Protein AF-A0A7X4H4K4-F1 (afdb_monomer_lite)

Secondary structure (DSSP, 8-state):
-HHHHHHHHHHHHHHHHHHHIIIIIHHHHHHHHHHHHHHHHHT-TT--HHHHHHHHHHHHHHHHHHHHHHHHHHHHHH-

Organism: NCBI:txid2692170

Sequence (79 aa):
MYLLTYLLILLSYPLIFLMITPFILGPVTIYLGFRAWRNKLRNQPGASGLGKLWAANAMLIATASMIFQIYFINTQYRA

Radius of gyration: 18.95 Å; chains: 1; bounding box: 38×14×63 Å

pLDDT: mean 75.19, std 7.49, range [48.88, 88.0]

Foldseek 3Di:
DVVVVVVVVVVVVVVVVLVCCLVPVLVVQQVVLVVQLVVQCVVCVPDDPVSNVVSCVSNVVSVVVNVVSVVVSVVVVVD

Structure (mmCIF, N/CA/C/O backbone):
data_AF-A0A7X4H4K4-F1
#
_entry.id   AF-A0A7X4H4K4-F1
#
loop_
_atom_site.group_PDB
_atom_site.id
_atom_site.type_symbol
_atom_site.label_atom_id
_atom_site.label_alt_id
_atom_site.label_comp_id
_atom_site.label_asym_id
_atom_site.label_entity_id
_atom_site.label_seq_id
_atom_site.pdbx_PDB_ins_code
_atom_site.Cartn_x
_atom_site.Cartn_y
_atom_site.Cartn_z
_atom_site.occupancy
_atom_site.B_iso_or_equiv
_atom_site.auth_seq_id
_atom_site.auth_comp_id
_atom_site.auth_asym_id
_atom_site.auth_atom_id
_atom_site.pdbx_PDB_model_num
ATOM 1 N N . MET A 1 1 ? 12.313 -5.801 -37.932 1.00 63.50 1 MET A N 1
ATOM 2 C CA . MET A 1 1 ? 11.211 -4.985 -37.372 1.00 63.50 1 MET A CA 1
ATOM 3 C C . MET A 1 1 ? 10.520 -5.660 -36.191 1.00 63.50 1 MET A C 1
ATOM 5 O O . MET A 1 1 ? 10.467 -5.036 -35.146 1.00 63.50 1 MET A O 1
ATOM 9 N N . TYR A 1 2 ? 10.104 -6.929 -36.287 1.00 81.12 2 TYR A N 1
ATOM 10 C CA . TYR A 1 2 ? 9.420 -7.636 -35.187 1.00 81.12 2 TYR A CA 1
ATOM 11 C C . TYR A 1 2 ? 10.204 -7.728 -33.865 1.00 81.12 2 TYR A C 1
ATOM 13 O O . TYR A 1 2 ? 9.622 -7.547 -32.804 1.00 81.12 2 TYR A O 1
ATOM 21 N N . LEU A 1 3 ? 11.526 -7.944 -33.911 1.00 87.69 3 LEU A N 1
ATOM 22 C CA . LEU A 1 3 ? 12.367 -8.019 -32.705 1.00 87.69 3 LEU A CA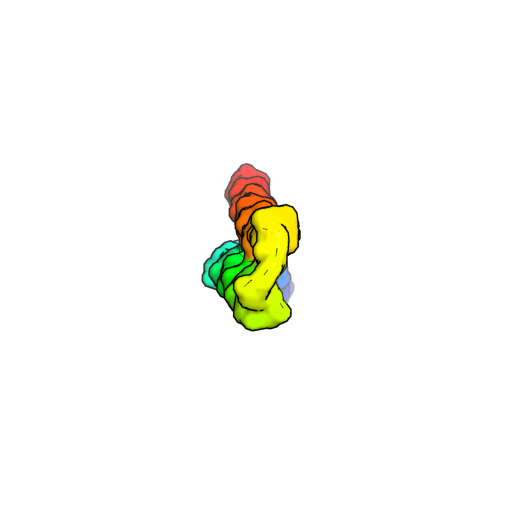 1
ATOM 23 C C . LEU A 1 3 ? 12.315 -6.728 -31.870 1.00 87.69 3 LEU A C 1
ATOM 25 O O . LEU A 1 3 ? 12.167 -6.782 -30.655 1.00 87.69 3 LEU A O 1
ATOM 29 N N . LEU A 1 4 ? 12.392 -5.569 -32.531 1.00 86.94 4 LEU A N 1
ATOM 30 C CA . LEU A 1 4 ? 12.298 -4.264 -31.877 1.00 86.94 4 LEU A CA 1
ATOM 31 C C . LEU A 1 4 ? 10.924 -4.089 -31.216 1.00 86.94 4 LEU A C 1
ATOM 33 O O . LEU A 1 4 ? 10.838 -3.629 -30.083 1.00 86.94 4 LEU A O 1
ATOM 37 N N . THR A 1 5 ? 9.857 -4.508 -31.898 1.00 87.06 5 THR A N 1
ATOM 38 C CA . THR A 1 5 ? 8.492 -4.469 -31.363 1.00 87.06 5 THR A CA 1
ATOM 39 C C . THR A 1 5 ? 8.353 -5.341 -30.116 1.00 87.06 5 THR A C 1
ATOM 41 O O . THR A 1 5 ? 7.818 -4.875 -29.114 1.00 87.06 5 THR A O 1
ATOM 44 N N . TYR A 1 6 ? 8.882 -6.569 -30.131 1.00 88.00 6 TYR A N 1
ATOM 45 C CA . TYR A 1 6 ? 8.857 -7.444 -28.956 1.00 88.00 6 TYR A CA 1
ATOM 46 C C . TYR A 1 6 ? 9.655 -6.872 -27.785 1.00 88.00 6 TYR A C 1
ATOM 48 O O . TYR A 1 6 ? 9.176 -6.922 -26.656 1.00 88.00 6 TYR A O 1
ATOM 56 N N . LEU A 1 7 ? 10.821 -6.273 -28.041 1.00 85.19 7 LEU A N 1
ATOM 57 C CA . LEU A 1 7 ? 11.610 -5.609 -27.001 1.00 85.19 7 LEU A CA 1
ATOM 58 C C . LEU A 1 7 ? 10.859 -4.421 -26.388 1.00 85.19 7 LEU A C 1
ATOM 60 O O . LEU A 1 7 ? 10.819 -4.299 -25.169 1.00 85.19 7 LEU A O 1
ATOM 64 N N . LEU A 1 8 ? 10.201 -3.591 -27.202 1.00 86.06 8 LEU A N 1
ATOM 65 C CA . LEU A 1 8 ? 9.393 -2.466 -26.715 1.00 86.06 8 LEU A CA 1
ATOM 66 C C . LEU A 1 8 ? 8.178 -2.927 -25.895 1.00 86.06 8 LEU A C 1
ATOM 68 O O . LEU A 1 8 ? 7.849 -2.314 -24.879 1.00 86.06 8 LEU A O 1
ATOM 72 N N . ILE A 1 9 ? 7.528 -4.024 -26.293 1.00 85.75 9 ILE A N 1
ATOM 73 C CA . ILE A 1 9 ? 6.428 -4.629 -25.524 1.00 85.75 9 ILE A CA 1
ATOM 74 C C . ILE A 1 9 ? 6.943 -5.164 -24.181 1.00 85.75 9 ILE A C 1
ATOM 76 O O . ILE A 1 9 ? 6.327 -4.936 -23.141 1.00 85.75 9 ILE A O 1
ATOM 80 N N . LEU A 1 10 ? 8.103 -5.824 -24.178 1.00 85.38 10 LEU A N 1
ATOM 81 C CA . LEU A 1 10 ? 8.696 -6.352 -22.951 1.00 85.38 10 LEU A CA 1
ATOM 82 C C . LEU A 1 10 ? 9.078 -5.234 -21.971 1.00 85.38 10 LEU A C 1
ATOM 84 O O . LEU A 1 10 ? 8.923 -5.392 -20.765 1.00 85.38 10 LEU A O 1
ATOM 88 N N . LEU A 1 11 ? 9.561 -4.104 -22.494 1.00 83.94 11 LEU A N 1
ATOM 89 C CA . LEU A 1 11 ? 10.044 -2.966 -21.709 1.00 83.94 11 LEU A CA 1
ATOM 90 C C . LEU A 1 11 ? 8.900 -2.068 -21.209 1.00 83.94 11 LEU A C 1
ATOM 92 O O . LEU A 1 11 ? 8.994 -1.473 -20.139 1.00 83.94 11 LEU A O 1
ATOM 96 N N . SER A 1 12 ? 7.785 -2.012 -21.940 1.00 82.31 12 SER A N 1
ATOM 97 C CA . SER A 1 12 ? 6.592 -1.260 -21.528 1.00 82.31 12 SER A CA 1
ATOM 98 C C . SER A 1 12 ? 5.845 -1.915 -20.366 1.00 82.31 12 SER A C 1
ATOM 100 O O . SER A 1 12 ? 5.295 -1.205 -19.528 1.00 82.31 12 SER A O 1
ATOM 102 N N . TYR A 1 13 ? 5.870 -3.243 -20.248 1.00 79.31 13 TYR A N 1
ATOM 103 C CA . TYR A 1 13 ? 5.195 -3.962 -19.164 1.00 79.31 13 TYR A CA 1
ATOM 104 C C . TYR A 1 13 ? 5.655 -3.553 -17.742 1.00 79.31 13 TYR A C 1
ATOM 106 O O . TYR A 1 13 ? 4.803 -3.173 -16.932 1.00 79.31 13 TYR A O 1
ATOM 114 N N . PRO A 1 14 ? 6.964 -3.546 -17.405 1.00 79.31 14 PRO A N 1
ATOM 115 C CA . PRO A 1 14 ? 7.433 -3.095 -16.094 1.00 79.31 14 PRO A CA 1
ATOM 116 C C . PRO A 1 14 ? 7.208 -1.594 -15.871 1.00 79.31 14 PRO A C 1
ATOM 118 O O . PRO A 1 14 ? 6.894 -1.195 -14.753 1.00 79.31 14 PRO A O 1
ATOM 121 N N . LEU A 1 15 ? 7.291 -0.763 -16.916 1.00 77.75 15 LEU A N 1
ATOM 122 C CA . LEU A 1 15 ? 7.006 0.674 -16.815 1.00 77.75 15 LEU A CA 1
ATOM 123 C C . LEU A 1 15 ? 5.538 0.940 -16.461 1.00 77.75 15 LEU A C 1
ATOM 125 O O . LEU A 1 15 ? 5.247 1.712 -15.549 1.00 77.75 15 LEU A O 1
ATOM 129 N N . ILE A 1 16 ? 4.611 0.254 -17.131 1.00 79.88 16 ILE A N 1
ATOM 130 C CA . ILE A 1 16 ? 3.177 0.336 -16.835 1.00 79.88 16 ILE A CA 1
ATOM 131 C C . ILE A 1 16 ? 2.906 -0.149 -15.406 1.00 79.88 16 ILE A C 1
ATOM 133 O O . ILE A 1 16 ? 2.159 0.496 -14.672 1.00 79.88 16 ILE A O 1
ATOM 137 N N . PHE A 1 17 ? 3.549 -1.237 -14.974 1.00 77.25 17 PHE A N 1
ATOM 138 C CA . PHE A 1 17 ? 3.430 -1.733 -13.603 1.00 77.25 17 PHE A CA 1
ATOM 139 C C . PHE A 1 17 ? 3.937 -0.717 -12.564 1.00 77.25 17 PHE A C 1
ATOM 141 O O . PHE A 1 17 ? 3.258 -0.468 -11.564 1.00 77.25 17 PHE A O 1
ATOM 148 N N . LEU A 1 18 ? 5.084 -0.078 -12.816 1.00 72.94 18 LEU A N 1
ATOM 149 C CA . LEU A 1 18 ? 5.652 0.964 -11.954 1.00 72.94 18 LEU A CA 1
ATOM 150 C C . LEU A 1 18 ? 4.790 2.230 -11.901 1.00 72.94 18 LEU A C 1
ATOM 152 O O . LEU A 1 18 ? 4.768 2.887 -10.865 1.00 72.94 18 LEU A O 1
ATOM 156 N N . MET A 1 19 ? 4.051 2.558 -12.965 1.00 73.31 19 MET A N 1
ATOM 157 C CA . MET A 1 19 ? 3.082 3.659 -12.950 1.00 73.31 19 MET A CA 1
ATOM 158 C C . MET A 1 19 ? 1.779 3.269 -12.240 1.00 73.31 19 MET A C 1
ATOM 160 O O . MET A 1 19 ? 1.246 4.040 -11.452 1.00 73.31 19 MET A O 1
ATOM 164 N N . ILE A 1 20 ? 1.252 2.066 -12.458 1.00 74.31 20 ILE A N 1
ATOM 165 C CA . ILE A 1 20 ? -0.029 1.645 -11.868 1.00 74.31 20 ILE A CA 1
ATOM 166 C C . ILE A 1 20 ? 0.083 1.437 -10.355 1.00 74.31 20 ILE A C 1
ATOM 168 O O . ILE A 1 20 ? -0.821 1.808 -9.606 1.00 74.31 20 ILE A O 1
ATOM 172 N N . THR A 1 21 ? 1.191 0.870 -9.887 1.00 71.75 21 THR A N 1
ATOM 173 C CA . THR A 1 21 ? 1.390 0.534 -8.470 1.00 71.75 21 THR A CA 1
ATOM 174 C C . THR A 1 21 ? 1.208 1.734 -7.516 1.00 71.75 21 THR A C 1
ATOM 176 O O . THR A 1 21 ? 0.352 1.660 -6.638 1.00 71.75 21 THR A O 1
ATOM 179 N N . PRO A 1 22 ? 1.891 2.882 -7.672 1.00 67.38 22 PRO A N 1
ATOM 180 C CA . PRO A 1 22 ? 1.737 4.010 -6.751 1.00 67.38 22 PRO A CA 1
ATOM 181 C C . PRO A 1 22 ? 0.383 4.708 -6.884 1.00 67.38 22 PRO A C 1
ATOM 183 O O . PRO A 1 22 ? -0.192 5.112 -5.875 1.00 67.38 22 PRO A O 1
ATOM 186 N N . PHE A 1 23 ? -0.122 4.868 -8.113 1.00 71.81 23 PHE A N 1
ATOM 187 C CA . PHE A 1 23 ? -1.322 5.664 -8.378 1.00 71.81 23 PHE A CA 1
ATOM 188 C C . PHE A 1 23 ? -2.618 4.889 -8.135 1.00 71.81 23 PHE A C 1
ATOM 190 O O . PHE A 1 23 ? -3.639 5.503 -7.835 1.00 71.81 23 PHE A O 1
ATOM 197 N N . ILE A 1 24 ? -2.588 3.558 -8.233 1.00 75.06 24 ILE A N 1
ATOM 198 C CA . ILE A 1 24 ? -3.761 2.701 -8.029 1.00 75.06 24 ILE A CA 1
ATOM 199 C C . ILE A 1 24 ? -3.612 1.884 -6.747 1.00 75.06 24 ILE A C 1
ATOM 201 O O . ILE A 1 24 ? -4.464 1.989 -5.865 1.00 75.06 24 ILE A O 1
ATOM 205 N N . LEU A 1 25 ? -2.538 1.099 -6.593 1.00 72.44 25 LEU A N 1
ATOM 206 C CA . LEU A 1 25 ? -2.408 0.203 -5.435 1.00 72.44 25 LEU A CA 1
ATOM 207 C C . LEU A 1 25 ? -2.212 0.971 -4.124 1.00 72.44 25 LEU A C 1
ATOM 209 O O . LEU A 1 25 ? -2.809 0.576 -3.126 1.00 72.44 25 LEU A O 1
ATOM 213 N N . GLY A 1 26 ? -1.481 2.089 -4.122 1.00 75.69 26 GLY A N 1
ATOM 214 C CA . GLY A 1 26 ? -1.314 2.942 -2.936 1.00 75.69 26 GLY A CA 1
ATOM 215 C C . GLY A 1 26 ? -2.644 3.455 -2.352 1.00 75.69 26 GLY A C 1
ATOM 216 O O . GLY A 1 26 ? -2.965 3.164 -1.199 1.00 75.69 26 GLY A O 1
ATOM 217 N N . PRO A 1 27 ? -3.472 4.183 -3.124 1.00 78.44 27 PRO A N 1
ATOM 218 C CA . PRO A 1 27 ? -4.784 4.632 -2.657 1.00 78.44 27 PRO A CA 1
ATOM 219 C C . PRO A 1 27 ? -5.729 3.481 -2.296 1.00 78.44 27 PRO A C 1
ATOM 221 O O . PRO A 1 27 ? -6.477 3.580 -1.320 1.00 78.44 27 PRO A O 1
ATOM 224 N N . VAL A 1 28 ? -5.686 2.371 -3.045 1.00 81.50 28 VAL A N 1
ATOM 225 C CA . VAL A 1 28 ? -6.522 1.190 -2.782 1.00 81.50 28 VAL A CA 1
ATOM 226 C C . VAL A 1 28 ? -6.161 0.538 -1.447 1.00 81.50 28 VAL A C 1
ATOM 228 O O . VAL A 1 28 ? -7.067 0.227 -0.671 1.00 81.50 28 VAL A O 1
ATOM 231 N N . THR A 1 29 ? -4.877 0.362 -1.120 1.00 80.88 29 THR A N 1
ATOM 232 C CA . THR A 1 29 ? -4.472 -0.222 0.170 1.00 80.88 29 THR A CA 1
ATOM 233 C C . THR A 1 29 ? -4.847 0.678 1.343 1.00 80.88 29 THR A C 1
ATOM 235 O O . THR A 1 29 ? -5.351 0.168 2.347 1.00 80.88 29 THR A O 1
ATOM 238 N N . ILE A 1 30 ? -4.709 2.003 1.210 1.00 79.62 30 ILE A N 1
ATOM 239 C CA . ILE A 1 30 ? -5.180 2.964 2.223 1.00 79.62 30 ILE A CA 1
ATOM 240 C C . ILE A 1 30 ? -6.694 2.858 2.410 1.00 79.62 30 ILE A C 1
ATOM 242 O O . ILE A 1 30 ? -7.174 2.773 3.543 1.00 79.62 30 ILE A O 1
ATOM 246 N N . TYR A 1 31 ? -7.456 2.832 1.314 1.00 82.00 31 TYR A N 1
ATOM 247 C CA . TYR A 1 31 ? -8.912 2.722 1.368 1.00 82.00 31 TYR A CA 1
ATOM 248 C C . TYR A 1 31 ? -9.360 1.416 2.038 1.00 82.00 31 TYR A C 1
ATOM 250 O O . TYR A 1 31 ? -10.245 1.428 2.899 1.00 82.00 31 TYR A O 1
ATOM 258 N N . LEU A 1 32 ? -8.728 0.290 1.695 1.00 80.88 32 LEU A N 1
ATOM 259 C CA . LEU A 1 32 ? -8.993 -1.004 2.326 1.00 80.88 32 LEU A CA 1
ATOM 260 C C . LEU A 1 32 ? -8.627 -0.990 3.816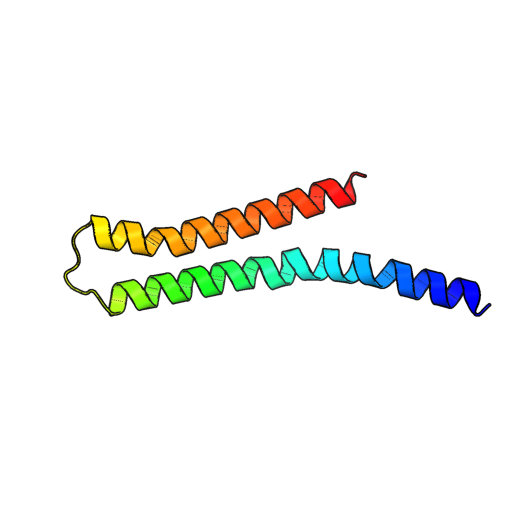 1.00 80.88 32 LEU A C 1
ATOM 262 O O . LEU A 1 32 ? -9.415 -1.472 4.633 1.00 80.88 32 LEU A O 1
ATOM 266 N N . GLY A 1 33 ? -7.497 -0.378 4.182 1.00 79.94 33 GLY A N 1
ATOM 267 C CA . GLY A 1 33 ? -7.095 -0.164 5.574 1.00 79.94 33 GLY A CA 1
ATOM 268 C C . GLY A 1 33 ? -8.116 0.665 6.358 1.00 79.94 33 GLY A C 1
ATOM 269 O O . GLY A 1 33 ? -8.532 0.267 7.449 1.00 79.94 33 GLY A O 1
ATOM 270 N N . PHE A 1 34 ? -8.606 1.765 5.777 1.00 80.75 34 PHE A N 1
ATOM 271 C CA . PHE A 1 34 ? -9.643 2.616 6.370 1.00 80.75 34 PHE A CA 1
ATOM 272 C C . PHE A 1 34 ? -10.975 1.878 6.527 1.00 80.75 34 PHE A C 1
ATOM 274 O O . PHE A 1 34 ? -11.606 1.931 7.587 1.00 80.75 34 PHE A O 1
ATOM 281 N N . ARG A 1 35 ? -11.406 1.149 5.494 1.00 82.06 35 ARG A N 1
ATOM 282 C CA . ARG A 1 35 ? -12.641 0.357 5.532 1.00 82.06 35 ARG A CA 1
ATOM 283 C C . ARG A 1 35 ? -12.568 -0.735 6.600 1.00 82.06 35 ARG A C 1
ATOM 285 O O . ARG A 1 35 ? -13.526 -0.907 7.355 1.00 82.06 35 ARG A O 1
ATOM 292 N N . ALA A 1 36 ? -11.442 -1.440 6.696 1.00 79.94 36 ALA A N 1
ATOM 293 C CA . ALA A 1 36 ? -11.215 -2.463 7.713 1.00 79.94 36 ALA A CA 1
ATOM 294 C C . ALA A 1 36 ? -11.218 -1.872 9.133 1.00 79.94 36 ALA A C 1
ATOM 296 O O . ALA A 1 36 ? -11.857 -2.430 10.028 1.00 79.94 36 ALA A O 1
ATOM 297 N N . TRP A 1 37 ? -10.574 -0.717 9.327 1.00 77.56 37 TRP A N 1
ATOM 298 C CA . TRP A 1 37 ? -10.585 0.017 10.593 1.00 77.56 37 TRP A CA 1
ATOM 299 C C . TRP A 1 37 ? -12.004 0.431 11.004 1.00 77.56 37 TRP A C 1
ATOM 301 O O . TRP A 1 37 ? -12.446 0.129 12.117 1.00 77.56 37 TRP A O 1
ATOM 311 N N . ARG A 1 38 ? -12.766 1.029 10.081 1.00 78.75 38 ARG A N 1
ATOM 312 C CA . ARG A 1 38 ? -14.152 1.456 10.320 1.00 78.75 38 ARG A CA 1
ATOM 313 C C . ARG A 1 38 ? -15.072 0.282 10.661 1.00 78.75 38 ARG A C 1
ATOM 315 O O . ARG A 1 38 ? -15.897 0.399 11.567 1.00 78.75 38 ARG A O 1
ATOM 322 N N . ASN A 1 39 ? -14.925 -0.847 9.968 1.00 79.69 39 ASN A N 1
ATOM 323 C CA . ASN A 1 39 ? -15.704 -2.056 10.244 1.00 79.69 39 ASN A CA 1
ATOM 324 C C . ASN A 1 39 ? -15.374 -2.647 11.624 1.00 79.69 39 ASN A C 1
ATOM 326 O O . ASN A 1 39 ? -16.289 -3.014 12.359 1.00 79.69 39 ASN A O 1
ATOM 330 N N . LYS A 1 40 ? -14.092 -2.685 12.019 1.00 72.69 40 LYS A N 1
ATOM 331 C CA . LYS A 1 40 ? -13.686 -3.149 13.358 1.00 72.69 40 LYS A CA 1
ATOM 332 C C . LYS A 1 40 ? -14.234 -2.261 14.476 1.00 72.69 40 LYS A C 1
ATOM 334 O O . LYS A 1 40 ? -14.723 -2.789 15.469 1.00 72.69 40 LYS A O 1
ATOM 339 N N . LEU A 1 41 ? -14.207 -0.938 14.300 1.00 74.25 41 LEU A N 1
ATOM 340 C CA . LEU A 1 41 ? -14.770 0.006 15.271 1.00 74.25 41 LEU A CA 1
ATOM 341 C C . LEU A 1 41 ? -16.288 -0.145 15.423 1.00 74.25 41 LEU A C 1
ATOM 343 O O . LEU A 1 41 ? -16.794 -0.120 16.541 1.00 74.25 41 LEU A O 1
ATOM 347 N N . ARG A 1 42 ? -17.013 -0.343 14.315 1.00 76.44 42 ARG A N 1
ATOM 348 C CA . ARG A 1 42 ? -18.465 -0.591 14.344 1.00 76.44 42 ARG A CA 1
ATOM 349 C C . ARG A 1 42 ? -18.838 -1.876 15.079 1.00 76.44 42 ARG A C 1
ATOM 351 O O . ARG A 1 42 ? -19.840 -1.892 15.782 1.00 76.44 42 ARG A O 1
ATOM 358 N N . ASN A 1 43 ? -18.031 -2.923 14.934 1.00 74.44 43 ASN A N 1
ATOM 359 C CA . ASN A 1 43 ? -18.295 -4.222 15.549 1.00 74.44 43 ASN A CA 1
ATOM 360 C C . ASN A 1 43 ? -17.879 -4.295 17.030 1.00 74.44 43 ASN A C 1
ATOM 362 O O . ASN A 1 43 ? -18.117 -5.315 17.671 1.00 74.44 43 ASN A O 1
ATOM 366 N N . GLN A 1 44 ? -17.259 -3.246 17.588 1.00 70.69 44 GLN A N 1
ATOM 367 C CA . GLN A 1 44 ? -16.807 -3.213 18.984 1.00 70.69 44 GLN A CA 1
ATOM 368 C C . GLN A 1 44 ? -17.160 -1.886 19.692 1.00 70.69 44 GLN A C 1
ATOM 370 O O . GLN A 1 44 ? -16.261 -1.143 20.100 1.00 70.69 44 GLN A O 1
ATOM 375 N N . PRO A 1 45 ? -18.457 -1.577 19.896 1.00 65.19 45 PRO A N 1
ATOM 376 C CA . PRO A 1 45 ? -18.901 -0.307 20.483 1.00 65.19 45 PRO A CA 1
ATOM 3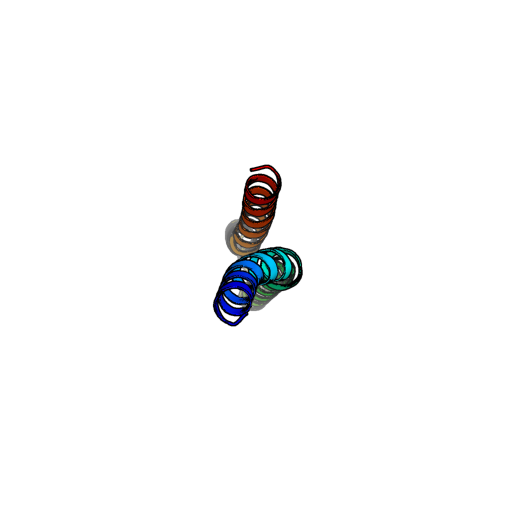77 C C . PRO A 1 45 ? -18.455 -0.076 21.944 1.00 65.19 45 PRO A C 1
ATOM 379 O O . PRO A 1 45 ? -18.507 1.058 22.410 1.00 65.19 45 PRO A O 1
ATOM 382 N N . GLY A 1 46 ? -17.966 -1.107 22.649 1.00 66.50 46 GLY A N 1
ATOM 383 C CA . GLY A 1 46 ? -17.473 -1.030 24.035 1.00 66.50 46 GLY A CA 1
ATOM 384 C C . GLY A 1 46 ? -16.016 -1.465 24.243 1.00 66.50 46 GLY A C 1
ATOM 385 O O . GLY A 1 46 ? -15.611 -1.686 25.382 1.00 66.50 46 GLY A O 1
ATOM 386 N N . ALA A 1 47 ? -15.218 -1.641 23.182 1.00 60.41 47 ALA A N 1
ATOM 387 C CA . ALA A 1 47 ? -13.846 -2.123 23.344 1.00 60.41 47 ALA A CA 1
ATOM 388 C C . ALA A 1 47 ? -12.945 -1.109 24.070 1.00 60.41 47 ALA A C 1
ATOM 390 O O . ALA A 1 47 ? -12.890 0.075 23.719 1.00 60.41 47 ALA A O 1
ATOM 391 N N . SER A 1 48 ? -12.196 -1.632 25.050 1.00 65.44 48 SER A N 1
ATOM 392 C CA . SER A 1 48 ? -11.061 -0.990 25.726 1.00 65.44 48 SER A CA 1
ATOM 393 C C . SER A 1 48 ? -10.140 -0.274 24.726 1.00 65.44 48 SER A C 1
ATOM 395 O O . SER A 1 48 ? -10.008 -0.699 23.575 1.00 65.44 48 SER A O 1
ATOM 397 N N . GLY A 1 49 ? -9.468 0.800 25.162 1.00 65.25 49 GLY A N 1
ATOM 398 C CA . GLY A 1 49 ? -8.533 1.574 24.331 1.00 65.25 49 GLY A CA 1
ATOM 399 C C . GLY A 1 49 ? -7.505 0.710 23.580 1.00 65.25 49 GLY A C 1
ATOM 400 O O . GLY A 1 49 ? -7.160 1.026 22.443 1.00 65.25 49 GLY A O 1
ATOM 401 N N . LEU A 1 50 ? -7.119 -0.442 24.142 1.00 66.19 50 LEU A N 1
ATOM 402 C CA . LEU A 1 50 ? -6.258 -1.446 23.501 1.00 66.19 50 LEU A CA 1
ATOM 403 C C . LEU A 1 50 ? -6.882 -2.113 22.260 1.00 66.19 50 LEU A C 1
ATOM 405 O O . LEU A 1 50 ? -6.183 -2.343 21.275 1.00 66.19 50 LEU A O 1
ATOM 409 N N . GLY A 1 51 ? -8.191 -2.379 22.256 1.00 63.91 51 GLY A N 1
ATOM 410 C CA . GLY A 1 51 ? -8.904 -2.919 21.090 1.00 63.91 51 GLY A CA 1
ATOM 411 C C . GLY A 1 51 ? -9.014 -1.902 19.950 1.00 63.91 51 GLY A C 1
ATOM 412 O O . GLY A 1 51 ? -8.876 -2.252 18.776 1.00 63.91 51 GLY A O 1
ATOM 413 N N . LYS A 1 52 ? -9.153 -0.612 20.292 1.00 64.50 52 LYS A N 1
ATOM 414 C CA . LYS A 1 52 ? -9.119 0.496 19.321 1.00 64.50 52 LYS A CA 1
ATOM 415 C C . LYS A 1 52 ? -7.722 0.683 18.714 1.00 64.50 52 LYS A C 1
ATOM 417 O O . LYS A 1 52 ? -7.617 0.901 17.508 1.00 64.50 52 LYS A O 1
ATOM 422 N N . LEU A 1 53 ? -6.661 0.520 19.510 1.00 67.50 53 LEU A N 1
ATOM 423 C CA . LEU A 1 53 ? -5.271 0.518 19.026 1.00 67.50 53 LEU A CA 1
ATOM 424 C C . LEU A 1 53 ? -4.991 -0.670 18.092 1.00 67.50 53 LEU A C 1
ATOM 426 O O . LEU A 1 53 ? -4.384 -0.503 17.036 1.00 67.50 53 LEU A O 1
ATOM 430 N N . TRP A 1 54 ? -5.520 -1.855 18.404 1.00 66.50 54 TRP A N 1
ATOM 431 C CA . TRP A 1 54 ? -5.436 -3.017 17.513 1.00 66.50 54 TRP A CA 1
ATOM 432 C C . TRP A 1 54 ? -6.183 -2.820 16.188 1.00 66.50 54 TRP A C 1
ATOM 434 O O . TRP A 1 54 ? -5.759 -3.329 15.147 1.00 66.50 54 TRP A O 1
ATOM 444 N N . ALA A 1 55 ? -7.283 -2.064 16.194 1.00 64.31 55 ALA A N 1
ATOM 445 C CA . ALA A 1 55 ? -7.967 -1.677 14.965 1.00 64.31 55 ALA A CA 1
ATOM 446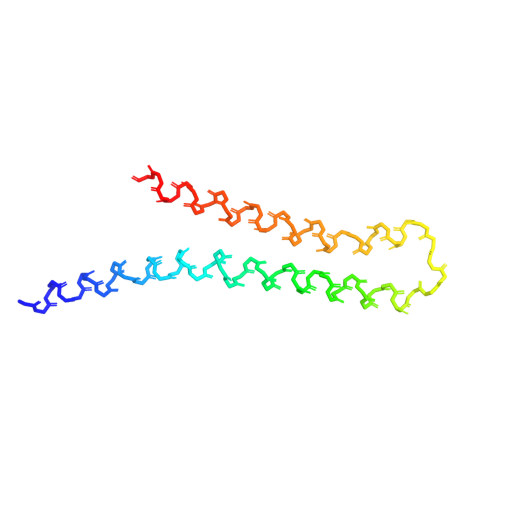 C C . ALA A 1 55 ? -7.116 -0.707 14.124 1.00 64.31 55 ALA A C 1
ATOM 448 O O . 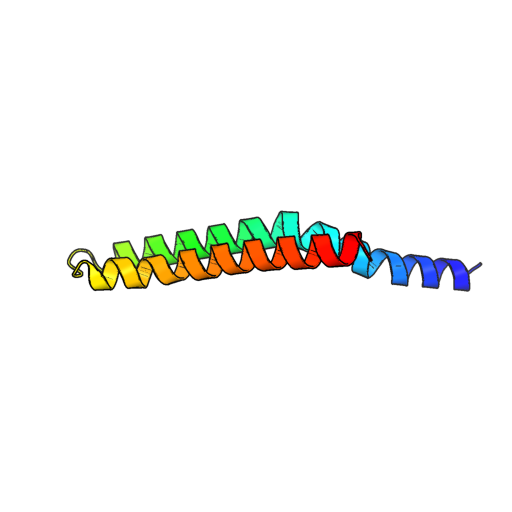ALA A 1 55 ? -7.109 -0.827 12.897 1.00 64.31 55 ALA A O 1
ATOM 449 N N . ALA A 1 56 ? -6.372 0.206 14.759 1.00 69.88 56 ALA A N 1
ATOM 450 C CA . ALA A 1 56 ? -5.463 1.135 14.080 1.00 69.88 56 ALA A CA 1
ATOM 451 C C . ALA A 1 56 ? -4.263 0.431 13.416 1.00 69.88 56 ALA A C 1
ATOM 453 O O . ALA A 1 56 ? -3.706 0.949 12.451 1.00 69.88 56 ALA A O 1
ATOM 454 N N . ASN A 1 57 ? -3.914 -0.785 13.849 1.00 74.44 57 ASN A N 1
ATOM 455 C CA . ASN A 1 57 ? -2.836 -1.573 13.246 1.00 74.44 57 ASN A CA 1
ATOM 456 C C . ASN A 1 57 ? -3.078 -1.866 11.747 1.00 74.44 57 ASN A C 1
ATOM 458 O O . ASN A 1 57 ? -2.149 -1.853 10.946 1.00 74.44 57 ASN A O 1
ATOM 462 N N . ALA A 1 58 ? -4.340 -2.038 11.329 1.00 70.31 58 ALA A N 1
ATOM 463 C CA . ALA A 1 58 ? -4.683 -2.221 9.913 1.00 70.31 58 ALA A CA 1
ATOM 464 C C . ALA A 1 58 ? -4.371 -0.975 9.063 1.00 70.31 58 ALA A C 1
ATOM 466 O O . ALA A 1 58 ? -3.934 -1.100 7.921 1.00 70.31 58 ALA A O 1
ATOM 467 N N . MET A 1 59 ? -4.557 0.222 9.627 1.00 75.06 59 MET A N 1
ATOM 468 C CA . MET A 1 59 ? -4.138 1.467 8.984 1.00 75.06 59 MET A CA 1
ATOM 469 C C . MET A 1 59 ? -2.620 1.609 8.971 1.00 75.06 59 MET A C 1
ATOM 471 O O . MET A 1 59 ? -2.071 1.980 7.942 1.00 75.06 59 MET A O 1
ATOM 475 N N . LEU A 1 60 ? -1.935 1.279 10.070 1.00 77.62 60 LEU A N 1
ATOM 476 C CA . LEU A 1 60 ? -0.471 1.350 10.135 1.00 77.62 60 LEU A CA 1
ATOM 477 C C . LEU A 1 60 ? 0.190 0.445 9.088 1.00 77.62 60 LEU A C 1
ATOM 479 O O . LEU A 1 60 ? 1.103 0.890 8.398 1.00 77.62 60 LEU A O 1
ATOM 483 N N . ILE A 1 61 ? -0.314 -0.780 8.903 1.00 78.75 61 ILE A N 1
ATOM 484 C CA . ILE A 1 61 ? 0.172 -1.705 7.866 1.00 78.75 61 ILE A CA 1
ATOM 485 C C . ILE A 1 61 ? -0.113 -1.156 6.461 1.00 78.75 61 ILE A C 1
ATOM 487 O O . ILE A 1 61 ? 0.758 -1.218 5.594 1.00 78.75 61 ILE A O 1
ATOM 491 N N . ALA A 1 62 ? -1.299 -0.586 6.227 1.00 75.06 62 ALA A N 1
ATOM 492 C CA . ALA A 1 62 ? -1.636 0.019 4.938 1.00 75.06 62 ALA A CA 1
ATOM 493 C C . ALA A 1 62 ? -0.727 1.218 4.608 1.00 75.06 62 ALA A C 1
ATOM 495 O O . ALA A 1 62 ? -0.197 1.306 3.500 1.00 75.06 62 ALA A O 1
ATOM 496 N N . THR A 1 63 ? -0.477 2.096 5.582 1.00 76.81 63 THR A N 1
ATOM 497 C CA . THR A 1 63 ? 0.431 3.241 5.437 1.00 76.8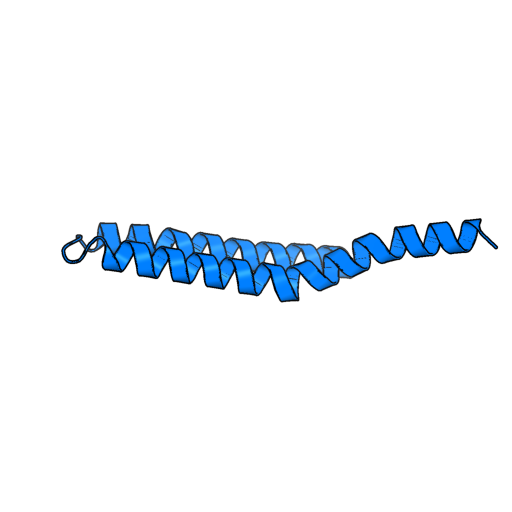1 63 THR A CA 1
ATOM 498 C C . THR A 1 63 ? 1.877 2.789 5.227 1.00 76.81 63 THR A C 1
ATOM 500 O O . THR A 1 63 ? 2.547 3.291 4.329 1.00 76.81 63 THR A O 1
ATOM 503 N N . ALA A 1 64 ? 2.357 1.801 5.988 1.00 79.62 64 ALA A N 1
ATOM 504 C CA . ALA A 1 64 ? 3.690 1.229 5.799 1.00 79.62 64 ALA A CA 1
ATOM 505 C C . ALA A 1 64 ? 3.844 0.585 4.410 1.00 79.62 64 ALA A C 1
ATOM 507 O O . ALA A 1 64 ? 4.870 0.771 3.758 1.00 79.62 64 ALA A O 1
ATOM 508 N N . SER A 1 65 ? 2.809 -0.105 3.918 1.00 79.62 65 SER A N 1
ATOM 509 C CA . SER A 1 65 ? 2.780 -0.660 2.561 1.00 79.62 65 SER A CA 1
ATOM 510 C C . SER A 1 65 ? 2.865 0.435 1.495 1.00 79.62 65 SER A C 1
ATOM 512 O O . SER A 1 65 ? 3.626 0.292 0.542 1.00 79.62 65 SER A O 1
ATOM 514 N N . MET A 1 66 ? 2.150 1.552 1.666 1.00 76.06 66 MET A N 1
ATOM 515 C CA . MET A 1 66 ? 2.236 2.693 0.749 1.00 76.06 66 MET A CA 1
ATOM 516 C C . MET A 1 66 ? 3.644 3.309 0.741 1.00 76.06 66 MET A C 1
ATOM 518 O O . MET A 1 66 ? 4.202 3.543 -0.329 1.00 76.06 66 MET A O 1
ATOM 522 N N . ILE A 1 67 ? 4.245 3.525 1.916 1.00 80.75 67 ILE A N 1
ATOM 523 C CA . ILE A 1 67 ? 5.613 4.058 2.033 1.00 80.75 67 ILE A CA 1
ATOM 524 C C . ILE A 1 67 ? 6.616 3.114 1.360 1.00 80.75 67 ILE A C 1
ATOM 526 O O . ILE A 1 67 ? 7.479 3.571 0.611 1.00 80.75 67 ILE A O 1
ATOM 530 N N . PHE A 1 68 ? 6.479 1.803 1.570 1.00 81.12 68 PHE A N 1
ATOM 531 C CA . PHE A 1 68 ? 7.325 0.802 0.923 1.00 81.12 68 PHE A CA 1
ATOM 532 C C . PHE A 1 68 ? 7.179 0.822 -0.604 1.00 81.12 68 PHE A C 1
ATOM 534 O O . PHE A 1 68 ? 8.185 0.795 -1.309 1.00 81.12 68 PHE A O 1
ATOM 541 N N . GLN A 1 69 ? 5.953 0.934 -1.123 1.00 74.25 69 GLN A N 1
ATOM 542 C CA . GLN A 1 69 ? 5.712 1.064 -2.564 1.00 74.25 69 GLN A CA 1
ATOM 543 C C . GLN A 1 69 ? 6.390 2.323 -3.130 1.00 74.25 69 GLN A C 1
ATOM 545 O O . GLN A 1 69 ? 7.093 2.233 -4.134 1.00 74.25 69 GLN A O 1
ATOM 550 N N . ILE A 1 70 ? 6.264 3.473 -2.458 1.00 76.25 70 ILE A N 1
ATOM 551 C CA . ILE A 1 70 ? 6.918 4.732 -2.863 1.00 76.25 70 ILE A CA 1
ATOM 552 C C . ILE A 1 70 ? 8.446 4.606 -2.836 1.00 76.25 70 ILE A C 1
ATOM 554 O O . ILE A 1 70 ? 9.122 5.082 -3.751 1.00 76.25 70 ILE A O 1
ATOM 558 N N . TYR A 1 71 ? 9.005 3.980 -1.798 1.00 80.38 71 TYR A N 1
ATOM 559 C CA . TYR A 1 71 ? 10.443 3.740 -1.695 1.00 80.38 71 TYR A CA 1
ATOM 560 C C . TYR A 1 71 ? 10.937 2.836 -2.828 1.00 80.38 71 TYR A C 1
ATOM 562 O O . TYR A 1 71 ? 11.893 3.187 -3.520 1.00 80.38 71 TYR A O 1
ATOM 570 N N . PHE A 1 72 ? 10.258 1.711 -3.068 1.00 77.38 72 PHE A N 1
ATOM 571 C CA . PHE A 1 72 ? 10.618 0.769 -4.125 1.00 77.38 72 PHE A CA 1
ATOM 572 C C . PHE A 1 72 ? 10.642 1.459 -5.491 1.00 77.38 72 PHE A C 1
ATOM 574 O O . PHE A 1 72 ? 11.631 1.367 -6.211 1.00 77.38 72 PHE A O 1
ATOM 581 N N . ILE A 1 73 ? 9.614 2.247 -5.802 1.00 70.31 73 ILE A N 1
ATOM 582 C CA . ILE A 1 73 ? 9.518 2.995 -7.059 1.00 70.31 73 ILE A CA 1
ATOM 583 C C . ILE A 1 73 ? 10.636 4.030 -7.179 1.00 70.31 73 ILE A C 1
ATOM 585 O O . ILE A 1 73 ? 11.303 4.069 -8.205 1.00 70.31 73 ILE A O 1
ATOM 589 N N . ASN A 1 74 ? 10.901 4.825 -6.137 1.00 74.44 74 ASN A N 1
ATOM 590 C CA . ASN A 1 74 ? 12.013 5.784 -6.160 1.00 74.44 74 ASN A CA 1
ATOM 591 C C . ASN A 1 74 ? 13.370 5.105 -6.376 1.00 74.44 74 ASN A C 1
ATOM 593 O O . ASN A 1 74 ? 14.243 5.671 -7.028 1.00 74.44 74 ASN A O 1
ATOM 597 N N . THR A 1 75 ? 13.545 3.899 -5.836 1.00 74.81 75 THR A N 1
ATOM 598 C CA . THR A 1 75 ? 14.778 3.125 -6.008 1.00 74.81 75 THR A CA 1
ATOM 599 C C . THR A 1 75 ? 14.901 2.610 -7.443 1.00 74.81 75 THR A C 1
ATOM 601 O O . THR A 1 75 ? 15.966 2.722 -8.035 1.00 74.81 75 THR A O 1
ATOM 604 N N . GLN A 1 76 ? 13.803 2.121 -8.031 1.00 68.50 76 GLN A N 1
ATOM 605 C CA . GLN A 1 76 ? 13.757 1.642 -9.419 1.00 68.50 76 GLN A CA 1
ATOM 606 C C . GLN A 1 76 ? 13.842 2.773 -10.462 1.00 68.50 76 GLN A C 1
ATOM 608 O O . GLN A 1 76 ? 14.347 2.541 -11.548 1.00 68.50 76 GLN A O 1
ATOM 613 N N . TYR A 1 77 ? 13.375 3.989 -10.151 1.00 64.69 77 TYR A N 1
ATOM 614 C CA . TYR A 1 77 ? 13.497 5.157 -11.039 1.00 64.69 77 TYR A CA 1
ATOM 615 C C . TYR A 1 77 ? 14.888 5.805 -11.022 1.00 64.69 77 TYR A C 1
ATOM 617 O O . TYR A 1 77 ? 15.212 6.562 -11.934 1.00 64.69 77 TYR A O 1
ATOM 625 N N . ARG A 1 78 ? 15.673 5.595 -9.957 1.00 57.62 78 ARG A N 1
ATOM 626 C CA . ARG A 1 78 ? 17.029 6.154 -9.816 1.00 57.62 78 ARG A CA 1
ATOM 627 C C . ARG A 1 78 ? 18.138 5.212 -10.293 1.00 57.62 78 ARG A C 1
ATOM 629 O O . ARG A 1 78 ? 19.263 5.685 -10.435 1.00 57.62 78 ARG A O 1
ATOM 636 N N . ALA A 1 79 ? 17.840 3.924 -10.453 1.00 48.88 79 ALA A N 1
ATOM 637 C CA . ALA A 1 79 ? 18.746 2.921 -11.015 1.00 48.88 79 ALA A CA 1
ATOM 638 C C . ALA A 1 79 ? 18.763 3.007 -12.547 1.00 48.88 79 ALA A C 1
ATOM 640 O O . ALA A 1 79 ? 19.849 2.769 -13.118 1.00 48.88 79 ALA A O 1
#